Protein AF-V5HY43-F1 (afdb_monomer)

Secondary structure (DSSP, 8-state):
---SSHHHHHHHHHHHS--GGGTTT-EEEEEEEEE---SSSPPPEEEEEEEEESS-GGG-EEEEPPPPHHHHHHHHHHHHTTPEEEEEEEESS-S-TT-EEEEEEEHHHHHHHHHHHTT---GGGTTSS--

Mean predicted aligned error: 15.04 Å

Nearest PDB structures (foldseek):
  8eoi-assembly1_I  TM=8.278E-01  e=1.522E-05  Homo sapiens
  8j0o-assembly1_J  TM=7.938E-01  e=4.449E-05  Homo sapiens
  6z3w-assembly1_I  TM=7.296E-01  e=7.054E-03  Homo sapiens
  8gyy-assembly1_A  TM=4.701E-01  e=1.233E-01  Lentinula edodes
  6ayz-assembly1_A  TM=4.227E-01  e=3.080E+00  Saccharomyces cerevisiae S288C

Radius of gyration: 22.23 Å; Cα contacts (8 Å, |Δi|>4): 178; chains: 1; bounding box: 46×46×60 Å

Sequence (131 aa):
MTSLLILPAILAVLSRSAHANDLEDKQLTFSIHHSLDDGPDPVYLPRGTATIPLARTEDSVLHQVPLSTADVAKLRRLAENNGLYRIQVVDHQSEDPRATVSSFIEGLFGVRIWAYGLARPSRVDRERTLC

Structure (mmCIF, N/CA/C/O backbone):
data_AF-V5HY43-F1
#
_entry.id   AF-V5HY43-F1
#
loop_
_atom_site.group_PDB
_atom_site.id
_atom_site.type_symbol
_atom_site.label_atom_id
_atom_site.label_alt_id
_atom_site.label_comp_id
_atom_site.label_asym_id
_atom_site.label_entity_id
_atom_site.label_seq_id
_atom_site.pdbx_PDB_ins_code
_atom_site.Cartn_x
_atom_site.Cartn_y
_atom_site.Cartn_z
_atom_site.occupancy
_atom_site.B_iso_or_equiv
_atom_site.auth_seq_id
_atom_site.auth_comp_id
_atom_site.auth_asym_id
_atom_site.auth_atom_id
_atom_site.pdbx_PDB_model_num
ATOM 1 N N . MET A 1 1 ? 26.968 31.429 -42.563 1.00 53.06 1 MET A N 1
ATOM 2 C CA . MET A 1 1 ? 27.024 30.122 -43.260 1.00 53.06 1 MET A CA 1
ATOM 3 C C . MET A 1 1 ? 27.633 29.077 -42.323 1.00 53.06 1 MET A C 1
ATOM 5 O O . MET A 1 1 ? 28.738 28.612 -42.552 1.00 53.06 1 MET A O 1
ATOM 9 N N . THR A 1 2 ? 26.943 28.738 -41.233 1.00 51.44 2 THR A N 1
ATOM 10 C CA . THR A 1 2 ? 27.454 27.845 -40.174 1.00 51.44 2 THR A CA 1
ATOM 11 C C . THR A 1 2 ? 26.282 27.102 -39.538 1.00 51.44 2 THR A C 1
ATOM 13 O O . THR A 1 2 ? 25.736 27.556 -38.542 1.00 51.44 2 THR A O 1
ATOM 16 N N . SER A 1 3 ? 25.836 25.995 -40.138 1.00 53.28 3 SER A N 1
ATOM 17 C CA . SER A 1 3 ? 25.012 24.983 -39.438 1.00 53.28 3 SER A CA 1
ATOM 18 C C . SER A 1 3 ? 24.784 23.713 -40.263 1.00 53.28 3 SER A C 1
ATOM 20 O O . SER A 1 3 ? 23.724 23.107 -40.197 1.00 53.28 3 SER A O 1
ATOM 22 N N . LEU A 1 4 ? 25.774 23.268 -41.045 1.00 57.34 4 LEU A N 1
ATOM 23 C CA . LEU A 1 4 ? 25.689 21.947 -41.690 1.00 57.34 4 LEU A CA 1
ATOM 24 C C . LEU A 1 4 ? 26.342 20.831 -40.850 1.00 57.34 4 LEU A C 1
ATOM 26 O O . LEU A 1 4 ? 26.089 19.657 -41.087 1.00 57.34 4 LEU A O 1
ATOM 30 N N . LEU A 1 5 ? 27.139 21.186 -39.834 1.00 56.16 5 LEU A N 1
ATOM 31 C CA . LEU A 1 5 ? 27.892 20.229 -39.006 1.00 56.16 5 LEU A CA 1
ATOM 32 C C . LEU A 1 5 ? 27.216 19.873 -37.672 1.00 56.16 5 LEU A C 1
ATOM 34 O O . LEU A 1 5 ? 27.654 18.947 -36.998 1.00 56.16 5 LEU A O 1
ATOM 38 N N . ILE A 1 6 ? 26.135 20.564 -37.294 1.00 62.03 6 ILE A N 1
ATOM 39 C CA . ILE A 1 6 ? 25.415 20.285 -36.039 1.00 62.03 6 ILE A CA 1
ATOM 40 C C . ILE A 1 6 ? 24.462 19.092 -36.215 1.00 62.03 6 ILE A C 1
ATOM 42 O O . ILE A 1 6 ? 24.317 18.278 -35.307 1.00 62.03 6 ILE A O 1
ATOM 46 N N . LEU A 1 7 ? 23.877 18.929 -37.408 1.00 65.38 7 LEU A N 1
ATOM 47 C CA . LEU A 1 7 ? 22.973 17.818 -37.723 1.00 65.38 7 LEU A CA 1
ATOM 48 C C . LEU A 1 7 ? 23.590 16.424 -37.487 1.00 65.38 7 LEU A C 1
ATOM 50 O O . LEU A 1 7 ? 22.959 15.626 -36.796 1.00 65.38 7 LEU A O 1
ATOM 54 N N . PRO A 1 8 ? 24.803 16.104 -37.990 1.00 72.75 8 PRO A N 1
ATOM 55 C CA . PRO A 1 8 ? 25.404 14.794 -37.744 1.00 72.75 8 PRO A CA 1
ATOM 56 C C . PRO A 1 8 ? 25.801 14.596 -36.276 1.00 72.75 8 PRO A C 1
ATOM 58 O O . PRO A 1 8 ? 25.749 13.472 -35.790 1.00 72.75 8 PRO A O 1
ATOM 61 N N . ALA A 1 9 ? 26.141 15.664 -35.546 1.00 69.25 9 ALA A N 1
ATOM 62 C CA . ALA A 1 9 ? 26.446 15.582 -34.118 1.00 69.25 9 ALA A CA 1
ATOM 63 C C . ALA A 1 9 ? 25.191 15.277 -33.285 1.00 69.25 9 ALA A C 1
ATOM 65 O O . ALA A 1 9 ? 25.227 14.399 -32.427 1.00 69.25 9 ALA A O 1
ATOM 66 N N . ILE A 1 10 ? 24.066 15.935 -33.584 1.00 69.88 10 ILE A N 1
ATOM 67 C CA . ILE A 1 10 ? 22.771 15.633 -32.959 1.00 69.88 10 ILE A CA 1
ATOM 68 C C . ILE A 1 10 ? 22.347 14.201 -3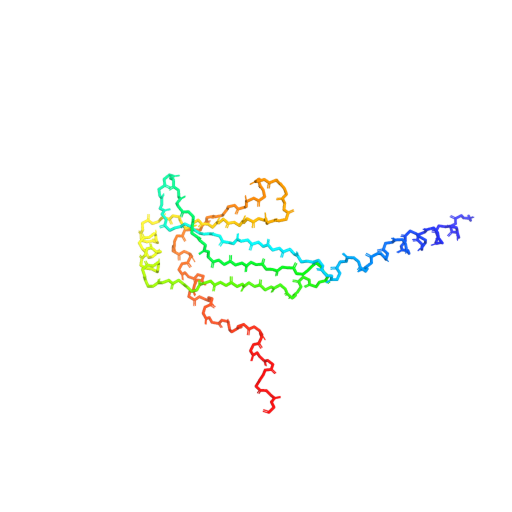3.303 1.00 69.88 10 ILE A C 1
ATOM 70 O O . ILE A 1 10 ? 21.951 13.455 -32.412 1.00 69.88 10 ILE A O 1
ATOM 74 N N . LEU A 1 11 ? 22.496 13.780 -34.563 1.00 68.88 11 LEU A N 1
ATOM 75 C CA . LEU A 1 11 ? 22.158 12.422 -34.992 1.00 68.88 11 LEU A CA 1
ATOM 76 C C . LEU A 1 11 ? 23.036 11.358 -34.307 1.00 68.88 11 LEU A C 1
ATOM 78 O O . LEU A 1 11 ? 22.521 10.322 -33.903 1.00 68.88 11 LEU A O 1
ATOM 82 N N . ALA A 1 12 ? 24.330 11.632 -34.105 1.00 67.81 12 ALA A N 1
ATOM 83 C CA . ALA A 1 12 ? 25.252 10.741 -33.397 1.00 67.81 12 ALA A CA 1
ATOM 84 C C . ALA A 1 12 ? 24.972 10.658 -31.883 1.00 67.81 12 ALA A C 1
ATOM 86 O O . ALA A 1 12 ? 25.194 9.616 -31.262 1.00 67.81 12 ALA A O 1
ATOM 87 N N . VAL A 1 13 ? 24.480 11.743 -31.276 1.00 64.50 13 VAL A N 1
ATOM 88 C CA . VAL A 1 13 ? 24.025 11.752 -29.876 1.00 64.50 13 VAL A CA 1
ATOM 89 C C . VAL A 1 13 ? 22.710 10.978 -29.739 1.00 64.50 13 VAL A C 1
ATOM 91 O O . VAL A 1 13 ? 22.599 10.139 -28.849 1.00 64.50 13 VAL A O 1
ATOM 94 N N . LEU A 1 14 ? 21.765 11.161 -30.668 1.00 58.41 14 LEU A N 1
ATOM 95 C CA . LEU A 1 14 ? 20.507 10.404 -30.714 1.00 58.41 14 LEU A CA 1
ATOM 96 C C . LEU A 1 14 ? 20.722 8.907 -31.005 1.00 58.41 14 LEU A C 1
ATOM 98 O O . LEU A 1 14 ? 20.008 8.065 -30.463 1.00 58.41 14 LEU A O 1
ATOM 102 N N . SER A 1 15 ? 21.733 8.537 -31.799 1.00 59.34 15 SER A N 1
ATOM 103 C CA . SER A 1 15 ? 22.069 7.124 -32.035 1.00 59.34 15 SER A CA 1
ATOM 104 C C . SER A 1 15 ? 22.697 6.443 -30.816 1.00 59.34 15 SER A C 1
ATOM 106 O O . SER A 1 15 ? 22.663 5.221 -30.720 1.00 59.34 15 SER A O 1
ATOM 108 N N . ARG A 1 16 ? 23.260 7.208 -29.869 1.00 56.66 16 ARG A N 1
ATOM 109 C CA . ARG A 1 16 ? 23.788 6.673 -28.601 1.00 56.66 16 ARG A CA 1
ATOM 110 C C . ARG A 1 16 ? 22.710 6.479 -27.532 1.00 56.66 16 ARG A C 1
ATOM 112 O O . ARG A 1 16 ? 22.946 5.735 -26.588 1.00 56.66 16 ARG A O 1
ATOM 119 N N . SER A 1 17 ? 21.536 7.095 -27.683 1.00 51.72 17 SER A N 1
ATOM 120 C CA . SER A 1 17 ? 20.391 6.901 -26.779 1.00 51.72 17 SER A CA 1
ATOM 121 C C . SER A 1 17 ? 19.503 5.706 -27.145 1.00 51.72 17 SER A C 1
ATOM 123 O O . SER A 1 17 ? 18.570 5.395 -26.412 1.00 51.72 17 SER A O 1
ATOM 125 N N . ALA A 1 18 ? 19.813 4.980 -28.222 1.00 49.88 18 ALA A N 1
ATOM 126 C CA . ALA A 1 18 ? 19.185 3.700 -28.535 1.00 49.88 18 ALA A CA 1
ATOM 127 C C . ALA A 1 18 ? 19.883 2.541 -27.800 1.00 49.88 18 ALA A C 1
ATOM 129 O O . ALA A 1 18 ? 20.290 1.556 -28.409 1.00 49.88 18 ALA A O 1
ATOM 130 N N . HIS A 1 19 ? 20.001 2.632 -26.475 1.00 49.56 19 HIS A N 1
ATOM 131 C CA . HIS A 1 19 ? 20.135 1.433 -25.644 1.00 49.56 19 HIS A CA 1
ATOM 132 C C . HIS A 1 19 ? 18.741 1.044 -25.134 1.00 49.56 19 HIS A C 1
ATOM 134 O O . HIS A 1 19 ? 18.463 1.012 -23.944 1.00 49.56 19 HIS A O 1
ATOM 140 N N . ALA A 1 20 ? 17.833 0.789 -26.082 1.00 49.22 20 ALA A N 1
ATOM 141 C CA . ALA A 1 20 ? 16.481 0.305 -25.803 1.00 49.22 20 ALA A CA 1
ATOM 142 C C . ALA A 1 20 ? 16.464 -1.174 -25.361 1.00 49.22 20 ALA A C 1
ATOM 144 O O . ALA A 1 20 ? 15.481 -1.631 -24.794 1.00 49.22 20 ALA A O 1
ATOM 145 N N . ASN A 1 21 ? 17.566 -1.908 -25.561 1.00 50.94 21 ASN A N 1
ATOM 146 C CA . ASN A 1 21 ? 17.630 -3.349 -25.297 1.00 50.94 21 ASN A CA 1
ATOM 147 C C . ASN A 1 21 ? 17.713 -3.749 -23.819 1.00 50.94 21 ASN A C 1
ATOM 149 O O . ASN A 1 21 ? 17.537 -4.921 -23.528 1.00 50.94 21 ASN A O 1
ATOM 153 N N . ASP A 1 22 ? 17.994 -2.828 -22.895 1.00 55.47 22 ASP A N 1
ATOM 154 C CA . ASP A 1 22 ? 18.155 -3.175 -21.470 1.00 55.47 22 ASP A CA 1
ATOM 155 C C . ASP A 1 22 ? 16.968 -2.707 -20.607 1.00 55.47 22 ASP A C 1
ATOM 157 O O . ASP A 1 22 ? 17.041 -2.708 -19.378 1.00 55.47 22 ASP A O 1
ATOM 161 N N . LEU A 1 23 ? 15.878 -2.256 -21.242 1.00 58.00 23 LEU A N 1
ATOM 162 C CA . LEU A 1 23 ? 14.651 -1.829 -20.561 1.00 58.00 23 LEU A CA 1
ATOM 163 C C . LEU A 1 23 ? 13.479 -2.801 -20.763 1.00 58.00 23 LEU A C 1
ATOM 165 O O . LEU A 1 23 ? 12.561 -2.779 -19.946 1.00 58.00 23 LEU A O 1
ATOM 169 N N . GLU A 1 24 ? 13.499 -3.633 -21.816 1.00 60.81 24 GLU A N 1
ATOM 170 C CA . GLU A 1 24 ? 12.385 -4.538 -22.157 1.00 60.81 24 GLU A CA 1
ATOM 171 C C . GLU A 1 24 ? 12.063 -5.532 -21.034 1.00 60.81 24 GLU A C 1
ATOM 173 O O . GLU A 1 24 ? 10.889 -5.739 -20.734 1.00 60.81 24 GLU A O 1
ATOM 178 N N . ASP A 1 25 ? 13.084 -6.039 -20.339 1.00 67.12 25 ASP A N 1
ATOM 179 C CA . ASP A 1 25 ? 12.915 -7.026 -19.263 1.00 67.12 25 ASP A CA 1
ATOM 180 C C . ASP A 1 25 ? 12.858 -6.407 -17.855 1.00 67.12 25 ASP A C 1
ATOM 182 O O . ASP A 1 25 ? 12.687 -7.114 -16.858 1.00 67.12 25 ASP A O 1
ATOM 186 N N . LYS A 1 26 ? 13.012 -5.082 -17.729 1.00 81.19 26 LYS A N 1
ATOM 187 C CA . LYS A 1 26 ? 13.015 -4.422 -16.417 1.00 81.19 26 LYS A CA 1
ATOM 188 C C . LYS A 1 26 ? 11.601 -3.998 -16.034 1.00 81.19 26 LYS A C 1
ATOM 190 O O . LYS A 1 26 ? 10.951 -3.219 -16.726 1.00 81.19 26 LYS A O 1
ATOM 195 N N . GLN A 1 27 ? 11.148 -4.455 -14.872 1.00 86.75 27 GLN A N 1
ATOM 196 C CA . GLN A 1 27 ? 9.879 -4.053 -14.266 1.00 86.75 27 GLN A CA 1
ATOM 197 C C . GLN A 1 27 ? 10.118 -3.495 -12.873 1.00 86.75 27 GLN A C 1
ATOM 199 O O . GLN A 1 27 ? 10.972 -4.011 -12.157 1.00 86.75 27 GLN A O 1
ATOM 204 N N . LEU A 1 28 ? 9.347 -2.489 -12.469 1.00 87.12 28 LEU A N 1
ATOM 205 C CA . LEU A 1 28 ? 9.294 -2.039 -11.088 1.00 87.12 28 LEU A CA 1
ATOM 206 C C . LEU A 1 28 ? 8.238 -2.818 -10.301 1.00 87.12 28 LEU A C 1
ATOM 208 O O . LEU A 1 28 ? 7.157 -3.068 -10.830 1.00 87.12 28 LEU A O 1
ATOM 212 N N . THR A 1 29 ? 8.527 -3.216 -9.062 1.00 88.44 29 THR A N 1
ATOM 213 C CA . THR A 1 29 ? 7.585 -3.952 -8.202 1.00 88.44 29 THR A CA 1
ATOM 214 C C . THR A 1 29 ? 7.448 -3.278 -6.845 1.00 88.44 29 THR A C 1
ATOM 216 O O . THR A 1 29 ? 8.415 -3.141 -6.100 1.00 88.44 29 THR A O 1
ATOM 219 N N . PHE A 1 30 ? 6.214 -2.929 -6.496 1.00 89.25 30 PHE A N 1
ATOM 220 C CA . PHE A 1 30 ? 5.868 -2.246 -5.256 1.00 89.25 30 PHE A CA 1
ATOM 221 C C . PHE A 1 30 ? 4.938 -3.108 -4.408 1.00 89.25 30 PHE A C 1
ATOM 223 O O . PHE A 1 30 ? 3.921 -3.593 -4.910 1.00 89.25 30 PHE A O 1
ATOM 230 N N . SER A 1 31 ? 5.220 -3.247 -3.112 1.00 90.56 31 SER A N 1
ATOM 231 C CA . SER A 1 31 ? 4.247 -3.805 -2.165 1.00 90.56 31 SER A CA 1
ATOM 232 C C . SER A 1 31 ? 3.384 -2.712 -1.569 1.00 90.56 31 SER A C 1
ATOM 234 O O . SER A 1 31 ? 3.878 -1.722 -1.038 1.00 90.56 31 SER A O 1
ATOM 236 N N . ILE A 1 32 ? 2.079 -2.933 -1.596 1.00 91.00 32 ILE A N 1
ATOM 237 C CA . ILE A 1 32 ? 1.086 -2.050 -1.004 1.00 91.00 32 ILE A CA 1
ATOM 238 C C . ILE A 1 32 ? 0.640 -2.678 0.308 1.00 91.00 32 ILE A C 1
ATOM 240 O O . ILE A 1 32 ? 0.134 -3.801 0.337 1.00 91.00 32 ILE A O 1
ATOM 244 N N . HIS A 1 33 ? 0.780 -1.919 1.380 1.00 90.69 33 HIS A N 1
ATOM 245 C CA . HIS A 1 33 ? 0.286 -2.228 2.707 1.00 90.69 33 HIS A CA 1
ATOM 246 C C . HIS A 1 33 ? -0.758 -1.194 3.114 1.00 90.69 33 HIS A C 1
ATOM 248 O O . HIS A 1 33 ? -0.812 -0.084 2.581 1.00 90.69 33 HIS A O 1
ATOM 254 N N . HIS A 1 34 ? -1.606 -1.553 4.063 1.00 90.88 34 HIS A N 1
ATOM 255 C CA . HIS A 1 34 ? -2.610 -0.649 4.599 1.00 90.88 34 HIS A CA 1
ATOM 256 C C . HIS A 1 34 ? -2.768 -0.813 6.105 1.00 90.88 34 HIS A C 1
ATOM 258 O O . HIS A 1 34 ? -2.443 -1.862 6.650 1.00 90.88 34 HIS A O 1
ATOM 264 N N . SER A 1 35 ? -3.277 0.213 6.772 1.00 90.94 35 SER A N 1
ATOM 265 C CA . SER A 1 35 ? -3.656 0.146 8.177 1.00 90.94 35 SER A CA 1
ATOM 266 C C . SER A 1 35 ? -5.107 0.571 8.342 1.00 90.94 35 SER A C 1
ATOM 268 O O . SER A 1 35 ? -5.565 1.542 7.731 1.00 90.94 35 SER A O 1
ATOM 270 N N . LEU A 1 36 ? -5.820 -0.204 9.156 1.00 89.69 36 LEU A N 1
ATOM 271 C CA . LEU A 1 36 ? -7.224 0.000 9.507 1.00 89.69 36 LEU A CA 1
ATOM 272 C C . LEU A 1 36 ? -7.388 0.540 10.935 1.00 89.69 36 LEU A C 1
ATOM 274 O O . LEU A 1 36 ? -8.504 0.553 11.452 1.00 89.69 36 LEU A O 1
ATOM 278 N N . ASP A 1 37 ? -6.289 0.963 11.557 1.00 86.12 37 ASP A N 1
ATOM 279 C CA . ASP A 1 37 ? -6.257 1.480 12.919 1.00 86.12 37 ASP A CA 1
ATOM 280 C C . ASP A 1 37 ? -6.099 3.009 12.885 1.00 86.12 37 ASP A C 1
ATOM 282 O O . ASP A 1 37 ? -5.296 3.547 12.117 1.00 86.12 37 ASP A O 1
ATOM 286 N N . ASP A 1 38 ? -6.863 3.729 13.713 1.00 79.06 38 ASP A N 1
ATOM 287 C CA . ASP A 1 38 ? -6.794 5.199 13.793 1.00 79.06 38 ASP A CA 1
ATOM 288 C C . ASP A 1 38 ? -5.718 5.717 14.764 1.00 79.06 38 ASP A C 1
ATOM 290 O O . ASP A 1 38 ? -5.440 6.918 14.793 1.00 79.06 38 ASP A O 1
ATOM 294 N N . GLY A 1 39 ? -5.084 4.814 15.517 1.00 82.00 39 GLY A N 1
ATOM 295 C CA . GLY A 1 39 ? -4.160 5.131 16.599 1.00 82.00 39 GLY A CA 1
ATOM 296 C C . GLY A 1 39 ? -2.835 5.779 16.165 1.00 82.00 39 GLY A C 1
ATOM 297 O O . GLY A 1 39 ? -2.526 5.901 14.971 1.00 82.00 39 GLY A O 1
ATOM 298 N N . PRO A 1 40 ? -2.012 6.207 17.141 1.00 81.31 40 PRO A N 1
ATOM 299 C CA . PRO A 1 40 ? -0.706 6.807 16.871 1.00 81.31 40 PRO A CA 1
ATOM 300 C C . PRO A 1 40 ? 0.264 5.820 16.204 1.00 81.31 40 PRO A C 1
ATOM 302 O O . PRO A 1 40 ? 1.035 6.234 15.340 1.00 81.31 40 PRO A O 1
ATOM 305 N N . ASP A 1 41 ? 0.145 4.526 16.522 1.00 85.94 41 ASP A N 1
ATOM 306 C CA . ASP A 1 41 ? 1.015 3.449 16.043 1.00 85.94 41 ASP A CA 1
ATOM 307 C C . ASP A 1 41 ? 0.248 2.502 15.096 1.00 85.94 41 ASP A C 1
ATOM 309 O O . ASP A 1 41 ? -0.322 1.502 15.539 1.00 85.94 41 ASP A O 1
ATOM 313 N N . PRO A 1 42 ? 0.166 2.817 13.789 1.00 86.00 42 PRO A N 1
ATOM 314 C CA . PRO A 1 42 ? -0.608 2.030 12.835 1.00 86.00 42 PRO A CA 1
ATOM 315 C C . PRO A 1 42 ? 0.068 0.689 12.533 1.00 86.00 42 PRO A C 1
ATOM 317 O O . PRO A 1 42 ? 1.250 0.640 12.182 1.00 86.00 42 PRO A O 1
ATOM 320 N N . VAL A 1 43 ? -0.701 -0.400 12.573 1.00 89.75 43 VAL A N 1
ATOM 321 C CA . VAL A 1 43 ? -0.233 -1.709 12.105 1.00 89.75 43 VAL A CA 1
ATOM 322 C C . VAL A 1 43 ? -0.517 -1.831 10.612 1.00 89.75 43 VAL A C 1
ATOM 324 O O . VAL A 1 43 ? -1.671 -1.761 10.182 1.00 89.75 43 VAL A O 1
ATOM 327 N N . TYR A 1 44 ? 0.539 -1.997 9.814 1.00 89.44 44 TYR A N 1
ATOM 328 C CA . TYR A 1 44 ? 0.434 -2.161 8.366 1.00 89.44 44 TYR A CA 1
ATOM 329 C C . TYR A 1 44 ? 0.343 -3.638 7.982 1.00 89.44 44 TYR A C 1
ATOM 331 O O . TYR A 1 44 ? 1.214 -4.440 8.312 1.00 89.44 44 TYR A O 1
ATOM 339 N N . LEU A 1 45 ? -0.713 -3.983 7.250 1.00 90.75 45 LEU A N 1
ATOM 340 C CA . LEU A 1 45 ? -0.979 -5.319 6.730 1.00 90.75 45 LEU A CA 1
ATOM 341 C C . LEU A 1 45 ? -0.842 -5.339 5.199 1.00 90.75 45 LEU A C 1
ATOM 343 O O . LEU A 1 45 ? -1.144 -4.333 4.549 1.00 90.75 45 LEU A O 1
ATOM 347 N N . PRO A 1 46 ? -0.415 -6.457 4.587 1.00 90.88 46 PRO A N 1
ATOM 348 C CA . PRO A 1 46 ? -0.329 -6.573 3.133 1.00 90.88 46 PRO A CA 1
ATOM 349 C C . PRO A 1 46 ? -1.693 -6.402 2.452 1.00 90.88 46 PRO A C 1
ATOM 351 O O . PRO A 1 46 ? -2.663 -7.070 2.802 1.00 90.88 46 PRO A O 1
ATOM 354 N N . ARG A 1 47 ? -1.758 -5.534 1.438 1.00 89.88 47 ARG A N 1
ATOM 355 C CA . ARG A 1 47 ? -2.976 -5.231 0.669 1.00 89.88 47 ARG A CA 1
ATOM 356 C C . ARG A 1 47 ? -2.875 -5.661 -0.791 1.00 89.88 47 ARG A C 1
ATOM 358 O O . ARG A 1 47 ? -3.901 -5.988 -1.399 1.00 89.88 47 ARG A O 1
ATOM 365 N N . GLY A 1 48 ? -1.678 -5.629 -1.368 1.00 90.62 48 GLY A N 1
ATOM 366 C CA . GLY A 1 48 ? -1.463 -5.979 -2.765 1.00 90.62 48 GLY A CA 1
ATOM 367 C C . GLY A 1 48 ? -0.057 -5.677 -3.263 1.00 90.62 48 GLY A C 1
ATOM 368 O O . GLY A 1 48 ? 0.816 -5.267 -2.502 1.00 90.62 48 GLY A O 1
ATOM 369 N N . THR A 1 49 ? 0.128 -5.846 -4.564 1.00 92.12 49 THR A N 1
ATOM 370 C CA . THR A 1 49 ? 1.385 -5.608 -5.271 1.00 92.12 49 THR A CA 1
ATOM 371 C C . THR A 1 49 ? 1.081 -4.881 -6.574 1.00 92.12 49 THR A C 1
ATOM 373 O O . THR A 1 49 ? 0.116 -5.221 -7.259 1.00 92.12 49 THR A O 1
ATOM 376 N N . ALA A 1 50 ? 1.884 -3.878 -6.913 1.00 89.88 50 ALA A N 1
ATOM 377 C CA . ALA A 1 50 ? 1.847 -3.223 -8.213 1.00 89.88 50 ALA A CA 1
ATOM 378 C C . ALA A 1 50 ? 3.126 -3.547 -8.983 1.00 89.88 50 ALA A C 1
ATOM 380 O O . ALA A 1 50 ? 4.220 -3.429 -8.436 1.00 89.88 50 ALA A O 1
ATOM 381 N N . THR A 1 51 ? 2.981 -3.924 -10.247 1.00 89.56 51 THR A N 1
ATOM 382 C CA . THR A 1 51 ? 4.094 -4.204 -11.151 1.00 89.56 51 THR A CA 1
ATOM 383 C C . THR A 1 51 ? 3.997 -3.275 -12.352 1.00 89.56 51 THR A C 1
ATOM 385 O O . THR A 1 51 ? 2.945 -3.192 -12.985 1.00 89.56 51 THR A O 1
ATOM 388 N N . ILE A 1 52 ? 5.076 -2.556 -12.654 1.00 88.56 52 ILE A N 1
ATOM 389 C CA . ILE A 1 52 ? 5.138 -1.561 -13.727 1.00 88.56 52 ILE A CA 1
ATOM 390 C C . ILE A 1 52 ? 6.304 -1.915 -14.658 1.00 88.56 52 ILE A C 1
ATOM 392 O O . ILE A 1 52 ? 7.454 -1.656 -14.302 1.00 88.56 52 ILE A O 1
ATOM 396 N N . PRO A 1 53 ? 6.049 -2.498 -15.839 1.00 88.44 53 PRO A N 1
ATOM 397 C CA . PRO A 1 53 ? 7.087 -2.705 -16.847 1.00 88.44 53 PRO A CA 1
ATOM 398 C C . PRO A 1 53 ? 7.666 -1.358 -17.304 1.00 88.44 53 PRO A C 1
ATOM 400 O O . PRO A 1 53 ? 6.912 -0.452 -17.659 1.00 88.44 53 PRO A O 1
ATOM 403 N N . LEU A 1 54 ? 8.994 -1.200 -17.305 1.00 83.56 54 LEU A N 1
ATOM 404 C CA . LEU A 1 54 ? 9.633 0.072 -17.674 1.00 83.56 54 LEU A CA 1
ATOM 405 C C . LEU A 1 54 ? 9.549 0.350 -19.178 1.00 83.56 54 LEU A C 1
ATOM 407 O O . LEU A 1 54 ? 9.441 1.506 -19.578 1.00 83.56 54 LEU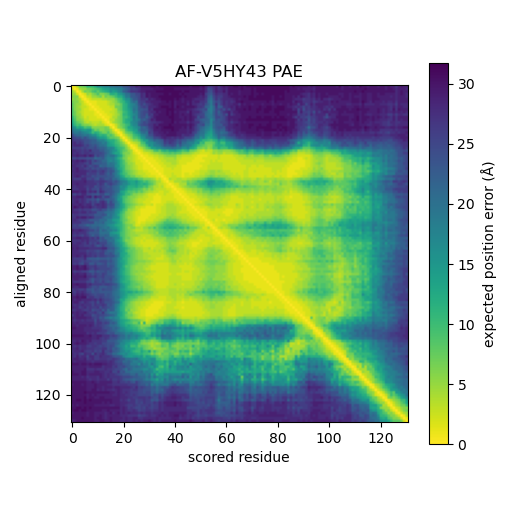 A O 1
ATOM 411 N N . ALA A 1 55 ? 9.565 -0.694 -20.008 1.00 82.75 55 ALA A N 1
ATOM 412 C CA . ALA A 1 55 ? 9.418 -0.556 -21.456 1.00 82.75 55 ALA A CA 1
ATOM 413 C C . ALA A 1 55 ? 7.981 -0.262 -21.914 1.00 82.75 55 ALA A C 1
ATOM 415 O O . ALA A 1 55 ? 7.797 0.319 -22.981 1.00 82.75 55 ALA A O 1
ATOM 416 N N . ARG A 1 56 ? 6.975 -0.668 -21.127 1.00 82.94 56 ARG A N 1
ATOM 417 C CA . ARG A 1 56 ? 5.540 -0.569 -21.450 1.00 82.94 56 ARG A CA 1
ATOM 418 C C . ARG A 1 56 ? 4.740 -0.252 -20.193 1.00 82.94 56 ARG A C 1
ATOM 420 O O . ARG A 1 56 ? 4.072 -1.105 -19.613 1.00 82.94 56 ARG A O 1
ATOM 427 N N . THR A 1 57 ? 4.851 0.983 -19.719 1.00 81.69 57 THR A N 1
ATOM 428 C CA . THR A 1 57 ? 4.189 1.424 -18.475 1.00 81.69 57 THR A CA 1
ATOM 429 C C . THR A 1 57 ? 2.657 1.289 -18.515 1.00 81.69 57 THR A C 1
ATOM 431 O O . THR A 1 57 ? 2.006 1.160 -17.474 1.00 81.69 57 THR A O 1
ATOM 434 N N . GLU A 1 58 ? 2.074 1.280 -19.715 1.00 83.94 58 GLU A N 1
ATOM 435 C CA . GLU A 1 58 ? 0.661 1.027 -19.986 1.00 83.94 58 GLU A CA 1
ATOM 436 C C . GLU A 1 58 ? 0.200 -0.385 -19.597 1.00 83.94 58 GLU A C 1
ATOM 438 O O . GLU A 1 58 ? -0.978 -0.562 -19.283 1.00 83.94 58 GLU A O 1
ATOM 443 N N . ASP A 1 59 ? 1.124 -1.348 -19.534 1.00 84.69 59 ASP A N 1
ATOM 444 C CA . ASP A 1 59 ? 0.879 -2.739 -19.135 1.00 84.69 59 ASP A CA 1
ATOM 445 C C . ASP A 1 59 ? 1.041 -2.939 -17.618 1.00 84.69 59 ASP A C 1
ATOM 447 O O . ASP A 1 59 ? 1.233 -4.054 -17.133 1.00 84.69 59 ASP A O 1
ATOM 451 N N . SER A 1 60 ? 0.984 -1.856 -16.838 1.00 87.19 60 SER A N 1
ATOM 452 C CA . SER A 1 60 ? 1.051 -1.936 -15.380 1.00 87.19 60 SER A CA 1
ATOM 453 C C . SER A 1 60 ? -0.106 -2.755 -14.800 1.00 87.19 60 SER A C 1
ATOM 455 O O . SER A 1 60 ? -1.281 -2.571 -15.129 1.00 87.19 60 SER A O 1
ATOM 457 N N . VAL A 1 61 ? 0.235 -3.666 -13.888 1.00 88.50 61 VAL A N 1
ATOM 458 C CA . VAL A 1 61 ? -0.713 -4.583 -13.250 1.00 88.50 61 VAL A CA 1
ATOM 459 C C . VAL A 1 61 ? -0.763 -4.307 -11.756 1.00 88.50 61 VAL A C 1
ATOM 461 O O . VAL A 1 61 ? 0.260 -4.251 -11.077 1.00 88.50 61 VAL A O 1
ATOM 464 N N . LEU A 1 62 ? -1.979 -4.169 -11.232 1.00 89.75 62 LEU A N 1
ATOM 465 C CA . LEU A 1 62 ? -2.247 -4.050 -9.805 1.00 89.75 62 LEU A CA 1
ATOM 466 C C . LEU A 1 62 ? -2.948 -5.320 -9.322 1.00 89.75 62 LEU A C 1
ATOM 468 O O . LEU A 1 62 ? -4.115 -5.548 -9.636 1.00 89.75 62 LE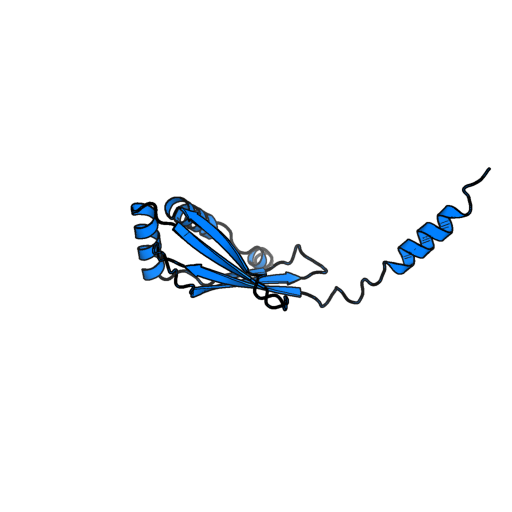U A O 1
ATOM 472 N N . HIS A 1 63 ? -2.248 -6.124 -8.528 1.00 89.88 63 HIS A N 1
ATOM 473 C CA . HIS A 1 63 ? -2.830 -7.273 -7.850 1.00 89.88 63 HIS A CA 1
ATOM 474 C C . HIS A 1 63 ? -3.237 -6.881 -6.431 1.00 89.88 63 HIS A C 1
ATOM 476 O O . HIS A 1 63 ? -2.416 -6.441 -5.628 1.00 89.88 63 HIS A O 1
ATOM 482 N N . GLN A 1 64 ? -4.514 -7.036 -6.105 1.00 87.81 64 GLN A N 1
ATOM 48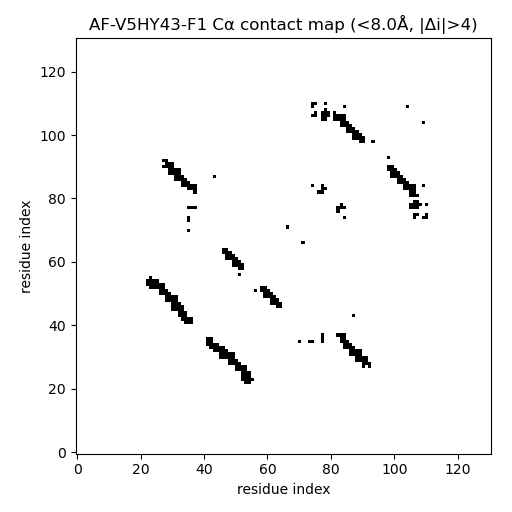3 C CA . GLN A 1 64 ? -5.083 -6.584 -4.843 1.00 87.81 64 GLN A CA 1
ATOM 484 C C . GLN A 1 64 ? -5.832 -7.718 -4.153 1.00 87.81 64 GLN A C 1
ATOM 486 O O . GLN A 1 64 ? -6.715 -8.332 -4.740 1.00 87.81 64 GLN A O 1
ATOM 491 N N . VAL A 1 65 ? -5.529 -7.947 -2.874 1.00 86.25 65 VAL A N 1
ATOM 492 C CA . VAL A 1 65 ? -6.245 -8.933 -2.057 1.00 86.25 65 VAL A CA 1
ATOM 493 C C . VAL A 1 65 ? -7.632 -8.384 -1.701 1.00 86.25 65 VAL A C 1
ATOM 495 O O . VAL A 1 65 ? -7.722 -7.248 -1.225 1.00 86.25 65 VAL A O 1
ATOM 498 N N . PRO A 1 66 ? -8.731 -9.118 -1.936 1.00 85.19 66 PRO A N 1
ATOM 499 C CA . PRO A 1 66 ? -10.054 -8.683 -1.503 1.00 85.19 66 PRO A CA 1
ATOM 500 C C . PRO A 1 66 ? -10.091 -8.456 0.011 1.00 85.19 66 PRO A C 1
ATOM 502 O O . PRO A 1 66 ? -9.513 -9.222 0.777 1.00 85.19 66 PRO A O 1
ATOM 505 N N . LEU A 1 67 ? -10.783 -7.404 0.446 1.00 85.88 67 LEU A N 1
ATOM 506 C CA . LEU A 1 67 ? -10.963 -7.144 1.872 1.00 85.88 67 LEU A CA 1
ATOM 507 C C . LEU A 1 67 ? -11.883 -8.199 2.484 1.00 85.88 67 LEU A C 1
ATOM 509 O O . LEU A 1 67 ? -12.918 -8.534 1.903 1.00 85.88 67 LEU A O 1
ATOM 513 N N . SER A 1 68 ? -11.535 -8.683 3.674 1.00 88.88 68 SER A N 1
ATOM 514 C CA . SER A 1 68 ? -12.427 -9.564 4.421 1.00 88.88 68 SER A CA 1
ATOM 515 C C . SER A 1 68 ? -1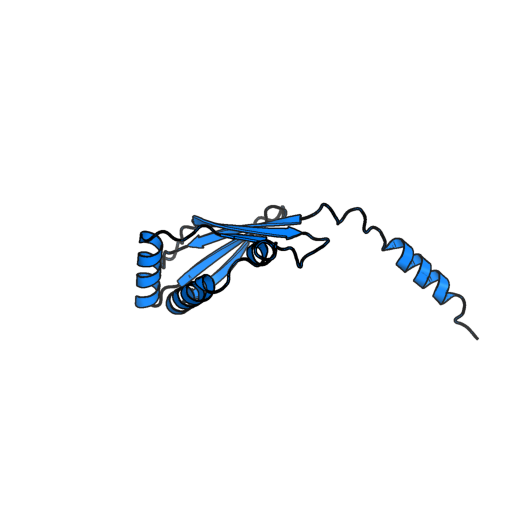3.644 -8.791 4.944 1.00 88.88 68 SER A C 1
ATOM 517 O O . SER A 1 68 ? -13.630 -7.565 5.078 1.00 88.88 68 SER A O 1
ATOM 519 N N . THR A 1 69 ? -14.713 -9.503 5.303 1.00 88.50 69 THR A N 1
ATOM 520 C CA . THR A 1 69 ? -15.892 -8.889 5.940 1.00 88.50 69 THR A CA 1
ATOM 521 C C . THR A 1 69 ? -15.538 -8.177 7.249 1.00 88.50 69 THR A C 1
ATOM 523 O O . THR A 1 69 ? -16.124 -7.140 7.563 1.00 88.50 69 THR A O 1
ATOM 526 N N . ALA A 1 70 ? -14.544 -8.686 7.984 1.00 89.00 70 ALA A N 1
ATOM 527 C CA . ALA A 1 70 ? -14.023 -8.055 9.192 1.00 89.00 70 ALA A CA 1
ATOM 528 C C . ALA A 1 70 ? -13.295 -6.735 8.886 1.00 89.00 70 ALA A C 1
ATOM 530 O O . ALA A 1 70 ? -13.512 -5.741 9.579 1.00 89.00 70 ALA A O 1
ATOM 531 N N . ASP A 1 71 ? -12.494 -6.692 7.820 1.00 88.81 71 ASP A N 1
ATOM 532 C CA . ASP A 1 71 ? -11.792 -5.474 7.395 1.00 88.81 71 ASP A CA 1
ATOM 533 C C . ASP A 1 71 ? -12.766 -4.399 6.917 1.00 88.81 71 ASP A C 1
ATOM 535 O O . ASP A 1 71 ? -12.623 -3.225 7.254 1.00 88.81 71 ASP A O 1
ATOM 539 N N . VAL A 1 72 ? -13.813 -4.800 6.191 1.00 87.94 72 VAL A N 1
ATOM 540 C CA . VAL A 1 72 ? -14.894 -3.893 5.784 1.00 87.94 72 VAL A CA 1
ATOM 541 C C . VAL A 1 72 ? -15.619 -3.321 7.006 1.00 87.94 72 VAL A C 1
ATOM 543 O O . VAL A 1 72 ? -15.929 -2.129 7.035 1.00 87.94 72 VAL A O 1
ATOM 546 N N . ALA A 1 73 ? -15.859 -4.132 8.041 1.00 88.81 73 ALA A N 1
ATOM 547 C CA . ALA A 1 73 ? -16.451 -3.650 9.286 1.00 88.81 73 ALA A CA 1
ATOM 548 C C . ALA A 1 73 ? -15.536 -2.644 10.008 1.00 88.81 73 ALA A C 1
ATOM 550 O O . ALA A 1 73 ? -16.025 -1.628 10.505 1.00 88.81 73 ALA A O 1
ATOM 551 N N . LYS A 1 74 ? -14.216 -2.874 10.023 1.00 88.69 74 LYS A N 1
ATOM 552 C CA . LYS A 1 74 ? -13.237 -1.917 10.565 1.00 88.69 74 LYS A CA 1
ATOM 553 C C . LYS A 1 74 ? -13.209 -0.610 9.772 1.00 88.69 74 LYS A C 1
ATOM 555 O O . LYS A 1 74 ? -13.285 0.457 10.369 1.00 88.69 74 LYS A O 1
ATOM 560 N N . LEU A 1 75 ? -13.191 -0.678 8.440 1.00 87.56 75 LEU A N 1
ATOM 561 C CA . LEU A 1 75 ? -13.259 0.505 7.572 1.00 87.56 75 LEU A CA 1
ATOM 562 C C . LEU A 1 75 ? -14.530 1.321 7.793 1.00 87.56 75 LEU A C 1
ATOM 564 O O . LEU A 1 75 ? -14.480 2.548 7.774 1.00 87.56 75 LEU A O 1
ATOM 568 N N . ARG A 1 76 ? -15.666 0.656 8.024 1.00 86.12 76 ARG A N 1
ATOM 569 C CA . ARG A 1 76 ? -16.917 1.346 8.344 1.00 86.12 76 ARG A CA 1
ATOM 570 C C . ARG A 1 76 ? -16.816 2.102 9.667 1.00 86.12 76 ARG A C 1
ATOM 572 O O . ARG A 1 76 ? -17.180 3.269 9.703 1.00 86.12 76 ARG A O 1
ATOM 579 N N . ARG A 1 77 ? -16.260 1.481 10.711 1.00 88.25 77 ARG A N 1
ATOM 580 C CA . ARG A 1 77 ? -16.022 2.151 12.002 1.00 88.25 77 ARG A CA 1
ATOM 581 C C . ARG A 1 77 ? -15.056 3.327 11.872 1.00 88.25 77 ARG A C 1
ATOM 583 O O . ARG A 1 77 ? -15.310 4.381 12.439 1.00 88.25 77 ARG A O 1
ATOM 590 N N . LEU A 1 78 ? -13.985 3.172 11.089 1.00 87.75 78 LEU A N 1
ATOM 591 C CA . LEU A 1 78 ? -13.093 4.285 10.753 1.00 87.75 78 LEU A CA 1
ATOM 592 C C . LEU A 1 78 ? -13.872 5.423 10.090 1.00 87.75 78 LEU A C 1
ATOM 594 O O . LEU A 1 78 ? -13.717 6.569 10.483 1.00 87.75 78 LEU A O 1
ATOM 598 N N . ALA A 1 79 ? -14.732 5.122 9.117 1.00 84.38 79 ALA A N 1
ATOM 599 C CA . ALA A 1 79 ? -15.543 6.133 8.447 1.00 84.38 79 ALA A CA 1
ATOM 600 C C . ALA A 1 79 ? -16.514 6.845 9.405 1.00 84.38 79 ALA A C 1
ATOM 602 O O . ALA A 1 79 ? -16.638 8.062 9.336 1.00 84.38 79 ALA A O 1
ATOM 603 N N . GLU A 1 80 ? -17.174 6.104 10.297 1.00 85.81 80 GLU A N 1
ATOM 604 C CA . GLU A 1 80 ? -18.107 6.642 11.300 1.00 85.81 80 GLU A CA 1
ATOM 605 C C . GLU A 1 80 ? -17.410 7.568 12.308 1.00 85.81 80 GLU A C 1
ATOM 607 O O . GLU A 1 80 ? -17.994 8.559 12.742 1.00 85.81 80 GLU A O 1
ATOM 612 N N . ASN A 1 81 ? -16.149 7.280 12.635 1.00 86.31 81 ASN A N 1
ATOM 613 C CA . ASN A 1 81 ? -15.361 8.034 13.609 1.00 86.31 81 ASN A CA 1
ATOM 614 C C . ASN A 1 81 ? -14.480 9.128 12.980 1.00 86.31 81 ASN A C 1
ATOM 616 O O . ASN A 1 81 ? -13.630 9.686 13.670 1.00 86.31 81 ASN A O 1
ATOM 620 N N . ASN A 1 82 ? -14.633 9.421 11.681 1.00 82.62 82 ASN A N 1
ATOM 621 C CA . ASN A 1 82 ? -13.720 10.285 10.914 1.00 82.62 82 ASN A CA 1
ATOM 622 C C . ASN A 1 82 ? -12.239 9.865 11.033 1.00 82.62 82 ASN A C 1
ATOM 624 O O . ASN A 1 82 ? -11.322 10.683 10.956 1.00 82.62 82 ASN A O 1
ATOM 628 N N . GLY A 1 83 ? -12.011 8.570 11.229 1.00 83.25 83 GLY A N 1
ATOM 629 C CA . GLY A 1 83 ? -10.700 7.954 11.290 1.00 83.25 83 GLY A CA 1
ATOM 630 C C . GLY A 1 83 ? -10.017 7.918 9.925 1.00 83.25 83 GLY A C 1
ATOM 631 O O . GLY A 1 83 ? -10.640 7.998 8.857 1.00 83.25 83 GLY A O 1
ATOM 632 N N . LEU A 1 84 ? -8.696 7.771 9.970 1.00 84.25 84 LEU A N 1
ATOM 633 C CA . LEU A 1 84 ? -7.846 7.776 8.788 1.00 84.25 84 LEU A CA 1
ATOM 634 C C . LEU A 1 84 ? -7.536 6.351 8.343 1.00 84.25 84 LEU A C 1
ATOM 636 O O . LEU A 1 84 ? -6.928 5.579 9.079 1.00 84.25 84 LEU A O 1
ATOM 640 N N . TYR A 1 85 ? -7.882 6.037 7.100 1.00 87.12 85 TYR A N 1
ATOM 641 C CA . TYR A 1 85 ? -7.359 4.865 6.417 1.00 87.12 85 TYR A CA 1
ATOM 642 C C . TYR A 1 85 ? -5.974 5.194 5.861 1.00 87.12 85 TYR A C 1
ATOM 644 O O . TYR A 1 85 ? -5.834 6.127 5.065 1.00 87.12 85 TYR A O 1
ATOM 652 N N . ARG A 1 86 ? -4.950 4.444 6.278 1.00 87.81 86 ARG A N 1
ATOM 653 C CA . ARG A 1 86 ? -3.553 4.696 5.890 1.00 87.81 86 ARG A CA 1
ATOM 654 C C . ARG A 1 86 ? -3.090 3.646 4.891 1.00 87.81 86 ARG A C 1
ATOM 656 O O . ARG A 1 86 ? -3.347 2.459 5.069 1.00 87.81 86 ARG A O 1
ATOM 663 N N . ILE A 1 87 ? -2.387 4.076 3.853 1.00 89.06 87 ILE A N 1
ATOM 664 C CA . ILE A 1 87 ? -1.779 3.215 2.836 1.00 89.06 87 ILE A CA 1
ATOM 665 C C . ILE A 1 87 ? -0.282 3.485 2.834 1.00 89.06 87 ILE A C 1
ATOM 667 O O . ILE A 1 87 ? 0.138 4.636 2.930 1.00 89.06 87 ILE A O 1
ATOM 671 N N . GLN A 1 88 ? 0.507 2.430 2.698 1.00 89.31 88 GLN A N 1
ATOM 672 C CA . GLN A 1 88 ? 1.953 2.485 2.585 1.00 89.31 88 GLN A CA 1
ATOM 673 C C . GLN A 1 88 ? 2.384 1.694 1.352 1.00 89.31 88 GLN A C 1
ATOM 675 O O . GLN A 1 88 ? 2.009 0.537 1.193 1.00 89.31 88 GLN A O 1
ATOM 680 N N . VAL A 1 89 ? 3.166 2.311 0.476 1.00 89.44 89 VAL A N 1
ATOM 681 C CA . VAL A 1 89 ? 3.730 1.664 -0.711 1.00 89.44 89 VAL A CA 1
ATOM 682 C C . VAL A 1 89 ? 5.230 1.551 -0.514 1.00 89.44 89 VAL A C 1
ATOM 684 O O . VAL A 1 89 ? 5.872 2.560 -0.247 1.00 89.44 89 VAL A O 1
ATOM 687 N N . VAL A 1 90 ? 5.761 0.337 -0.624 1.00 88.44 90 VAL A N 1
ATOM 688 C CA . VAL A 1 90 ? 7.177 0.008 -0.436 1.00 88.44 90 VAL A CA 1
ATOM 689 C C . VAL A 1 90 ? 7.765 -0.386 -1.784 1.00 88.44 90 VAL A C 1
ATOM 691 O O . VAL A 1 90 ? 7.248 -1.300 -2.432 1.00 88.44 90 VAL A O 1
ATOM 694 N N . ASP A 1 91 ? 8.824 0.304 -2.195 1.00 86.75 91 ASP A N 1
ATOM 695 C CA . ASP A 1 91 ? 9.636 -0.049 -3.359 1.00 86.75 91 ASP A CA 1
ATOM 696 C C . ASP A 1 91 ? 10.682 -1.105 -2.972 1.00 86.75 91 ASP A C 1
ATOM 698 O O . ASP A 1 91 ? 11.497 -0.876 -2.080 1.00 86.75 91 ASP A O 1
ATOM 702 N N . HIS A 1 92 ? 10.657 -2.267 -3.629 1.00 76.69 92 HIS A N 1
ATOM 703 C CA . HIS A 1 92 ? 11.602 -3.361 -3.353 1.00 76.69 92 HIS A CA 1
ATOM 704 C C . HIS A 1 92 ? 12.936 -3.227 -4.081 1.00 76.69 92 HIS A C 1
ATOM 706 O O . HIS A 1 92 ? 13.850 -4.008 -3.829 1.00 76.69 92 HIS A O 1
ATOM 712 N N . GLN A 1 93 ? 13.045 -2.289 -5.017 1.00 74.06 93 GLN A N 1
ATOM 713 C CA . GLN A 1 93 ? 14.234 -2.105 -5.851 1.00 74.06 93 GLN A CA 1
ATOM 714 C C . GLN A 1 93 ? 15.076 -0.916 -5.412 1.00 74.06 93 GLN A C 1
ATOM 716 O O . GLN A 1 93 ? 16.204 -0.756 -5.874 1.00 74.06 93 GLN A O 1
ATOM 721 N N . SER A 1 94 ? 14.544 -0.099 -4.508 1.00 69.94 94 SER A N 1
ATOM 722 C CA . SER A 1 94 ? 15.305 0.926 -3.820 1.00 69.94 94 SER A CA 1
ATOM 723 C C . SER A 1 94 ? 16.086 0.313 -2.659 1.00 69.94 94 SER A C 1
ATOM 725 O O . SER A 1 94 ? 15.510 -0.301 -1.764 1.00 69.94 94 SER A O 1
ATOM 727 N N . GLU A 1 95 ? 17.398 0.545 -2.624 1.00 63.22 95 GLU A N 1
ATOM 728 C CA . GLU A 1 95 ? 18.217 0.269 -1.435 1.00 63.22 95 GLU A CA 1
ATOM 729 C C . GLU A 1 95 ? 17.944 1.270 -0.294 1.00 63.22 95 GLU A C 1
ATOM 731 O O . GLU A 1 95 ? 18.342 1.036 0.847 1.00 63.22 95 GLU A O 1
ATOM 736 N N . ASP A 1 96 ? 17.252 2.384 -0.578 1.00 60.00 96 ASP A N 1
ATOM 737 C CA . ASP A 1 96 ? 16.845 3.355 0.436 1.00 60.00 96 ASP A CA 1
ATOM 738 C C . ASP A 1 96 ? 15.542 2.906 1.131 1.00 60.00 96 ASP A C 1
ATOM 740 O O . ASP A 1 96 ? 14.483 2.901 0.489 1.00 60.00 96 ASP A O 1
ATOM 744 N N . PRO A 1 97 ? 15.562 2.611 2.447 1.00 53.91 97 PRO A N 1
ATOM 745 C CA . PRO A 1 97 ? 14.361 2.297 3.226 1.00 53.91 97 PRO A CA 1
ATOM 746 C C . PRO A 1 97 ? 13.347 3.456 3.290 1.00 53.91 97 PRO A C 1
ATOM 748 O O . PRO A 1 97 ? 12.200 3.257 3.695 1.00 53.91 97 PRO A O 1
ATOM 751 N N . ARG A 1 98 ? 13.733 4.671 2.876 1.00 51.97 98 ARG A N 1
ATOM 752 C CA . ARG A 1 98 ? 12.841 5.832 2.727 1.00 51.97 98 ARG A CA 1
ATOM 753 C C . ARG A 1 98 ? 12.043 5.837 1.427 1.00 51.97 98 ARG A C 1
ATOM 755 O O . ARG A 1 98 ? 11.191 6.710 1.278 1.00 51.97 98 ARG A O 1
ATOM 762 N N . ALA A 1 99 ? 12.235 4.871 0.526 1.00 60.06 99 ALA A N 1
ATOM 763 C CA . ALA A 1 99 ? 11.380 4.667 -0.651 1.00 60.06 99 ALA A CA 1
ATOM 764 C C . ALA A 1 99 ? 10.026 4.041 -0.273 1.00 60.06 99 ALA A C 1
ATOM 766 O O . ALA A 1 99 ? 9.534 3.082 -0.866 1.00 60.06 99 ALA A O 1
ATOM 767 N N . THR A 1 100 ? 9.440 4.600 0.778 1.00 67.56 100 THR A N 1
ATOM 768 C CA . THR A 1 100 ? 8.157 4.229 1.321 1.00 67.56 100 THR A CA 1
ATOM 769 C C . THR A 1 100 ? 7.271 5.458 1.275 1.00 67.56 100 THR A C 1
ATOM 771 O O . THR A 1 100 ? 7.498 6.427 1.9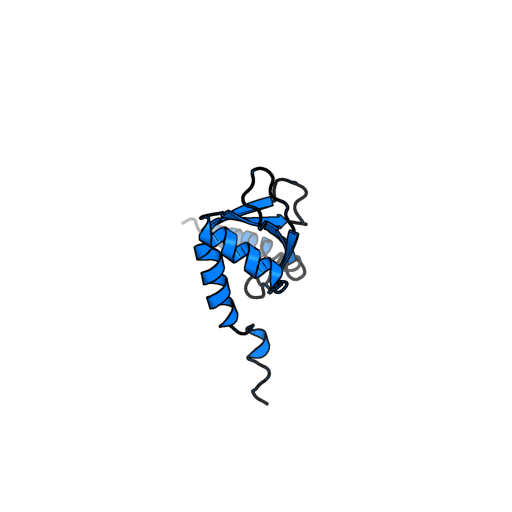99 1.00 67.56 100 THR A O 1
ATOM 774 N N . VAL A 1 101 ? 6.252 5.430 0.422 1.00 72.75 101 VAL A N 1
ATOM 775 C CA . VAL A 1 101 ? 5.280 6.522 0.326 1.00 72.75 101 VAL A CA 1
ATOM 776 C C . VAL A 1 101 ? 4.067 6.152 1.160 1.00 72.75 101 VAL A C 1
ATOM 778 O O . VAL A 1 101 ? 3.446 5.113 0.931 1.00 72.75 101 VAL A O 1
ATOM 781 N N . SER A 1 102 ? 3.718 7.001 2.124 1.00 74.44 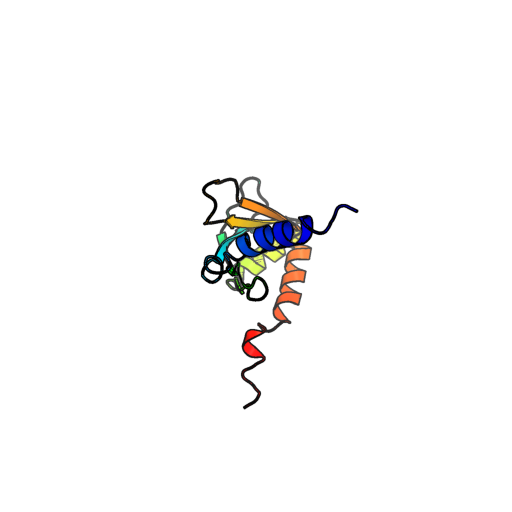102 SER A N 1
ATOM 782 C CA . SER A 1 102 ? 2.487 6.871 2.896 1.00 74.44 102 SER A CA 1
ATOM 783 C C . SER A 1 102 ? 1.462 7.921 2.473 1.00 74.44 102 SER A C 1
ATOM 785 O O . SER A 1 102 ? 1.786 9.076 2.201 1.00 74.44 102 SER A O 1
ATOM 787 N N . SER A 1 103 ? 0.203 7.507 2.391 1.00 75.50 103 SER A N 1
ATOM 788 C CA . SER A 1 103 ? -0.932 8.386 2.116 1.00 75.50 103 SER A CA 1
ATOM 789 C C . SER A 1 103 ? -2.086 8.031 3.044 1.00 75.50 103 SER A C 1
ATOM 791 O O . SER A 1 103 ? -2.184 6.898 3.523 1.00 75.50 103 SER A O 1
ATOM 793 N N . PHE A 1 104 ? -2.955 8.999 3.312 1.00 74.38 104 PHE A N 1
ATOM 794 C CA . PHE A 1 104 ? -4.135 8.809 4.139 1.00 74.38 104 PHE A CA 1
ATOM 795 C C . PHE A 1 104 ? -5.372 9.348 3.433 1.00 74.38 104 PHE A C 1
ATOM 797 O O . PHE A 1 104 ? -5.331 10.362 2.739 1.00 74.38 104 PHE A O 1
ATOM 804 N N . ILE A 1 105 ? -6.480 8.644 3.620 1.00 74.88 105 ILE A N 1
ATOM 805 C CA . ILE A 1 105 ? -7.801 9.038 3.144 1.00 74.88 105 ILE A CA 1
ATOM 806 C C . ILE A 1 105 ? -8.761 8.884 4.323 1.00 74.88 105 ILE A C 1
ATOM 808 O O . ILE A 1 105 ? -8.672 7.914 5.076 1.00 74.88 105 ILE A O 1
ATOM 812 N N . GLU A 1 106 ? -9.683 9.829 4.501 1.00 70.00 106 GLU A N 1
ATOM 813 C CA . GLU A 1 106 ? -10.757 9.670 5.485 1.00 70.00 106 GLU A CA 1
ATOM 814 C C . GLU A 1 106 ? -11.553 8.398 5.167 1.00 70.00 106 GLU A C 1
ATOM 816 O O . GLU A 1 106 ? -11.905 8.149 4.008 1.00 70.00 106 GLU A O 1
ATOM 821 N N . GLY A 1 107 ? -11.872 7.591 6.182 1.00 58.50 107 GLY A N 1
ATOM 822 C CA . GLY A 1 107 ? -12.539 6.299 5.980 1.00 58.50 107 GLY A CA 1
ATOM 823 C C . GLY A 1 107 ? -13.794 6.386 5.098 1.00 58.50 107 GLY A C 1
ATOM 824 O O . GLY A 1 107 ? -14.050 5.495 4.286 1.00 58.50 107 GLY A O 1
ATOM 825 N N . LEU A 1 108 ? -14.525 7.504 5.168 1.00 54.44 108 LEU A N 1
ATOM 826 C CA . LEU A 1 108 ? -15.733 7.769 4.383 1.00 54.44 108 LEU A CA 1
ATOM 827 C C . LEU A 1 108 ? -15.470 7.828 2.862 1.00 54.44 108 LEU A C 1
ATOM 829 O O . LEU A 1 108 ? -16.262 7.316 2.065 1.00 54.44 108 LEU A O 1
ATOM 833 N N . PHE A 1 109 ? -14.329 8.386 2.446 1.00 54.47 109 PHE A N 1
ATOM 834 C CA . PHE A 1 109 ? -13.890 8.399 1.047 1.00 54.47 109 PHE A CA 1
ATOM 835 C C . PHE A 1 109 ? -13.312 7.044 0.612 1.00 54.47 109 PHE A C 1
ATOM 837 O O . PHE A 1 109 ? -13.537 6.624 -0.526 1.00 54.47 109 PHE A O 1
ATOM 844 N N . GLY A 1 110 ? -12.652 6.316 1.519 1.00 53.47 110 GLY A N 1
ATOM 845 C CA . GLY A 1 110 ? -12.152 4.958 1.269 1.00 53.47 110 GLY A CA 1
ATOM 846 C C . GLY A 1 110 ? -13.267 3.956 0.939 1.00 53.47 110 GLY A C 1
ATOM 847 O O . GLY A 1 110 ? -13.150 3.187 -0.017 1.00 53.47 110 GLY A O 1
ATOM 848 N N . VAL A 1 111 ? -14.395 4.021 1.659 1.00 56.88 111 VAL A N 1
ATOM 849 C CA . VAL A 1 111 ? -15.582 3.185 1.394 1.00 56.88 111 VAL A CA 1
ATOM 850 C C . VAL A 1 111 ? -16.206 3.506 0.028 1.00 56.88 111 VAL A C 1
ATOM 852 O O . VAL A 1 111 ? -16.596 2.591 -0.700 1.00 56.88 111 VAL A O 1
ATOM 855 N N . ARG A 1 112 ? -16.250 4.788 -0.373 1.00 44.75 112 ARG A N 1
ATOM 856 C CA . ARG A 1 112 ? -16.730 5.196 -1.709 1.00 44.75 112 ARG A CA 1
ATOM 857 C C . ARG A 1 112 ? -15.838 4.662 -2.823 1.00 44.75 112 ARG A C 1
ATOM 859 O O . ARG A 1 112 ? -16.362 4.082 -3.767 1.00 44.75 112 ARG A O 1
ATOM 866 N N . ILE A 1 113 ? -14.517 4.814 -2.727 1.00 53.88 113 ILE A N 1
ATOM 867 C CA . ILE A 1 113 ? -13.583 4.304 -3.748 1.00 53.88 113 ILE A CA 1
ATOM 868 C C . ILE A 1 113 ? -13.741 2.786 -3.919 1.00 53.88 113 ILE A C 1
ATOM 870 O O . ILE A 1 113 ? -13.725 2.294 -5.045 1.00 53.88 113 ILE A O 1
ATOM 874 N N . TRP A 1 114 ? -13.989 2.050 -2.832 1.00 49.22 11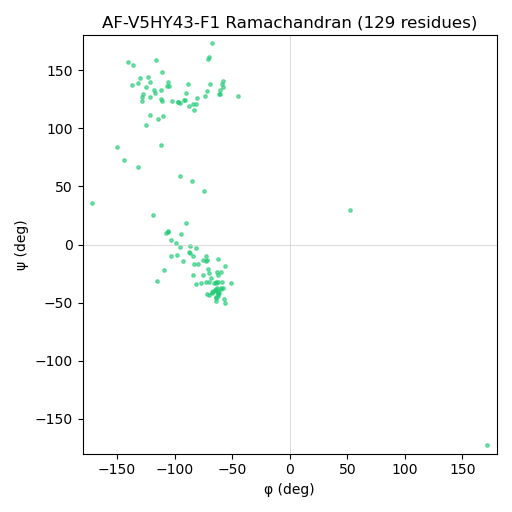4 TRP A N 1
ATOM 875 C CA . TRP A 1 114 ? -14.250 0.611 -2.894 1.00 49.22 114 TRP A CA 1
ATOM 876 C C . TRP A 1 114 ? -15.579 0.271 -3.590 1.00 49.22 114 TRP A C 1
ATOM 878 O O . TRP A 1 114 ? -15.620 -0.623 -4.434 1.00 49.22 114 TRP A O 1
ATOM 888 N N . ALA A 1 115 ? -16.644 1.035 -3.323 1.00 46.09 115 ALA A N 1
ATOM 889 C CA . ALA A 1 115 ? -17.926 0.879 -4.014 1.00 46.09 115 ALA A CA 1
ATOM 890 C C . ALA A 1 115 ? -17.823 1.139 -5.533 1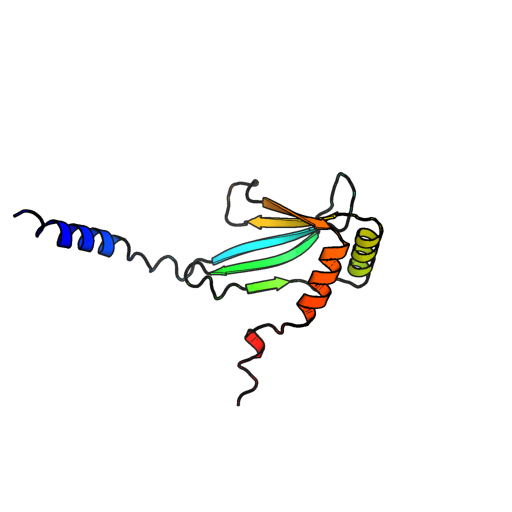.00 46.09 115 ALA A C 1
ATOM 892 O O . ALA A 1 115 ? -18.506 0.481 -6.314 1.00 46.09 115 ALA A O 1
ATOM 893 N N . TYR A 1 116 ? -16.938 2.046 -5.967 1.00 41.50 116 TYR A N 1
ATOM 894 C CA . TYR A 1 116 ? -16.683 2.305 -7.393 1.00 41.50 116 TYR A CA 1
ATOM 895 C C . TYR A 1 116 ? -15.669 1.334 -8.029 1.00 41.50 116 TYR A C 1
ATOM 897 O O . TYR A 1 116 ? -15.730 1.094 -9.235 1.00 41.50 116 TYR A O 1
ATOM 905 N N . GLY A 1 117 ? -14.757 0.747 -7.247 1.00 38.56 117 GLY A N 1
ATOM 906 C CA . GLY A 1 117 ? -13.754 -0.219 -7.716 1.00 38.56 117 GLY A CA 1
ATOM 907 C C . GLY A 1 117 ? -14.327 -1.582 -8.121 1.00 38.56 117 GLY A C 1
ATOM 908 O O . GLY A 1 117 ? -13.759 -2.244 -8.983 1.00 38.56 117 GLY A O 1
ATOM 909 N N . LEU A 1 118 ? -15.487 -1.972 -7.580 1.00 37.53 118 LEU A N 1
ATOM 910 C CA . LEU A 1 118 ? -16.213 -3.190 -7.979 1.00 37.53 118 LEU A CA 1
ATOM 911 C C . LEU A 1 118 ? -16.901 -3.085 -9.356 1.00 37.53 118 LEU A C 1
ATOM 913 O O . LEU A 1 118 ? -17.379 -4.089 -9.874 1.00 37.53 118 LEU A O 1
ATOM 917 N N . ALA A 1 119 ? -16.957 -1.893 -9.964 1.00 30.45 119 ALA A N 1
ATOM 918 C CA . ALA A 1 119 ? -17.659 -1.659 -11.229 1.00 30.45 119 ALA A CA 1
ATOM 919 C C . ALA A 1 119 ? -16.751 -1.657 -12.473 1.00 30.45 119 ALA A C 1
ATOM 921 O O . ALA A 1 119 ? -17.238 -1.429 -13.583 1.00 30.45 119 ALA A O 1
ATOM 922 N N . ARG A 1 120 ? -15.439 -1.894 -12.333 1.00 34.69 120 ARG A N 1
ATOM 923 C CA . ARG A 1 120 ? -14.551 -2.060 -13.492 1.00 34.69 120 ARG A CA 1
ATOM 924 C C . ARG A 1 120 ? -13.997 -3.481 -13.540 1.00 34.69 120 ARG A C 1
ATOM 926 O O . ARG A 1 120 ? -13.119 -3.791 -12.740 1.00 34.69 120 ARG A O 1
ATOM 933 N N . PRO A 1 121 ? -14.452 -4.325 -14.484 1.00 29.25 121 PRO A N 1
ATOM 934 C CA . PRO A 1 121 ? -13.725 -5.545 -14.785 1.00 29.25 121 PRO A CA 1
ATOM 935 C C . PRO A 1 121 ? -12.304 -5.179 -15.222 1.00 29.25 121 PRO A C 1
ATOM 937 O O . PRO A 1 121 ? -12.089 -4.211 -15.964 1.00 29.25 121 PRO A O 1
ATOM 940 N N . SER A 1 122 ? -11.339 -5.956 -14.739 1.00 36.78 122 SER A N 1
ATOM 941 C CA . SER A 1 122 ? -9.979 -6.002 -15.259 1.00 36.78 122 SER A CA 1
ATOM 942 C C . SER A 1 122 ? -10.032 -6.066 -16.782 1.00 36.78 122 SER A C 1
ATOM 944 O O . SER A 1 122 ? -10.710 -6.914 -17.357 1.00 36.78 122 SER A O 1
ATOM 946 N N . ARG A 1 123 ? -9.311 -5.162 -17.452 1.00 40.16 123 ARG A N 1
ATOM 947 C CA . ARG A 1 123 ? -9.271 -5.064 -18.923 1.00 40.16 123 ARG A CA 1
ATOM 948 C C . ARG A 1 123 ? -8.847 -6.382 -19.599 1.00 40.16 123 ARG A C 1
ATOM 950 O O . ARG A 1 123 ? -9.165 -6.577 -20.764 1.00 40.16 123 ARG A O 1
ATOM 957 N N . VAL A 1 124 ? -8.222 -7.289 -18.845 1.00 42.84 124 VAL A N 1
ATOM 958 C CA . VAL A 1 124 ? -7.831 -8.650 -19.248 1.00 42.84 124 VAL A CA 1
ATOM 959 C C . VAL A 1 124 ? -9.027 -9.548 -19.614 1.00 42.84 124 VAL A C 1
ATOM 961 O O . VAL A 1 124 ? -8.877 -10.423 -20.458 1.00 42.84 124 VAL A O 1
ATOM 964 N N . ASP A 1 125 ? -10.232 -9.308 -19.084 1.00 35.09 125 ASP A N 1
ATOM 965 C CA . ASP A 1 125 ? -11.415 -10.125 -19.422 1.00 35.09 125 ASP A CA 1
ATOM 966 C C . ASP A 1 125 ? -12.172 -9.646 -20.669 1.00 35.09 125 ASP A C 1
ATOM 968 O O . ASP A 1 125 ? -13.093 -10.314 -21.144 1.00 35.09 125 ASP A O 1
ATOM 972 N N . ARG A 1 126 ? -11.800 -8.497 -21.248 1.00 36.22 126 ARG A N 1
ATOM 973 C CA . ARG A 1 126 ? -12.546 -7.935 -22.385 1.00 36.22 126 ARG A CA 1
ATOM 974 C C . ARG A 1 126 ? -12.214 -8.580 -23.729 1.00 36.22 126 ARG A C 1
ATOM 976 O O . ARG A 1 126 ? -13.004 -8.443 -24.655 1.00 36.22 126 ARG A O 1
ATOM 983 N N . GLU A 1 127 ? -11.101 -9.301 -23.831 1.00 32.56 127 GLU A N 1
ATOM 984 C CA . GLU A 1 127 ? -10.652 -9.904 -25.096 1.00 32.56 127 GLU A CA 1
ATOM 985 C C . GLU A 1 127 ? -10.915 -11.414 -25.206 1.00 32.56 127 GLU A C 1
ATOM 987 O O . GLU A 1 127 ? -10.589 -12.015 -26.222 1.00 32.56 127 GLU A O 1
ATOM 992 N N . ARG A 1 128 ? -11.573 -12.044 -24.220 1.00 36.53 128 ARG A N 1
ATOM 993 C CA . ARG A 1 128 ? -11.920 -13.482 -24.277 1.00 36.53 128 ARG A CA 1
ATOM 994 C C . ARG A 1 128 ? -13.394 -13.803 -24.549 1.00 36.53 128 ARG A C 1
ATOM 996 O O . ARG A 1 128 ? -13.775 -14.961 -24.456 1.00 36.53 128 ARG A O 1
ATOM 1003 N N . THR A 1 129 ? -14.212 -12.819 -24.933 1.00 36.62 129 THR A N 1
ATOM 1004 C CA . THR A 1 129 ? -15.646 -13.043 -25.250 1.00 36.62 129 THR A CA 1
ATOM 1005 C C . THR A 1 129 ? -16.017 -12.687 -26.696 1.00 36.62 129 THR A C 1
ATOM 1007 O O . THR A 1 129 ? -17.162 -12.354 -26.989 1.00 36.62 129 THR A O 1
ATOM 1010 N N . LEU A 1 130 ? -15.051 -12.740 -27.615 1.00 42.16 130 LEU A N 1
ATOM 1011 C CA . LEU A 1 130 ? -15.294 -12.664 -29.058 1.00 42.16 130 LEU A CA 1
ATOM 1012 C C . LEU A 1 130 ? -14.522 -13.784 -29.766 1.00 42.16 130 LEU A C 1
ATOM 1014 O O . LEU A 1 130 ? -13.572 -13.513 -30.489 1.00 42.16 130 LEU A O 1
ATOM 1018 N N . CYS A 1 131 ? -14.935 -15.025 -29.512 1.00 39.50 131 CYS A N 1
ATOM 1019 C CA . CYS A 1 131 ? -14.762 -16.187 -30.385 1.00 39.50 131 CYS A CA 1
ATOM 1020 C C . CYS A 1 131 ? -15.985 -17.088 -30.201 1.00 39.50 131 CYS A C 1
ATOM 1022 O O . CYS A 1 131 ? -16.309 -17.375 -29.026 1.00 39.50 131 CYS A O 1
#

Foldseek 3Di:
DDDPPVVVVVVVVVVVVPPLPVQQPDKWKKWKWKFLDQDPDTDTDTFWMWIARRSCRVPIDTGGDDDDPVSVVSLVVQLVVQGKIKMWIATPPDPDRVSIDMDIDGSVVVVVVVVVVVVDDDPVVVPPPPD

Organism: Ixodes ricinus (NCBI:txid34613)

pLDDT: mean 71.16, std 18.75, range [29.25, 92.12]

Solvent-accessible surface area (backbone atoms only — not comparable to full-atom values): 7728 Å² total; per-residue (Å²): 145,86,72,80,70,56,59,62,53,53,50,54,54,58,62,67,68,67,68,63,82,78,32,70,87,40,61,49,53,31,43,31,26,32,22,73,45,69,58,97,78,59,62,72,42,89,39,34,39,38,40,34,33,68,66,45,59,88,68,48,46,76,50,69,64,81,78,50,74,66,52,51,52,39,40,49,52,27,27,76,67,71,21,47,36,36,38,38,37,38,45,76,83,51,91,50,88,75,50,48,53,73,51,74,43,50,14,59,58,53,54,49,53,52,67,57,56,77,75,56,78,63,75,80,65,72,76,76,79,80,127